Protein AF-A0A7K1FM25-F1 (afdb_monomer)

Mean predicted aligned error: 4.03 Å

Sequence (99 aa):
MSVLLVQTSPAAGTSVDDFNAWYDDVHLPEILASVSGILGVQRYRLVGDGPPRFLAVYSLDRPAAEVLAVLGAGVRTPGPLDLTDNPPLVQGFDSLVAP

InterPro domains:
  IPR011008 Dimeric alpha-beta barrel [SSF54909] (11-63)

Solvent-accessible surface area (backbone atoms only — not comparable to full-atom values): 5759 Å² total; per-residue (Å²): 93,15,31,37,42,37,32,35,26,62,21,91,93,56,52,72,65,60,45,49,49,45,38,67,76,46,45,48,54,50,48,64,74,71,43,76,52,64,76,48,73,49,78,45,71,54,93,70,88,66,82,59,40,31,39,36,41,32,39,30,81,47,60,24,70,64,45,50,57,54,47,76,71,69,75,73,76,90,68,67,56,18,75,74,93,46,47,68,47,77,46,65,41,64,53,94,54,82,127

Organism: NCBI:txid2665158

Secondary structure (DSSP, 8-state):
-EEEEEEE-BPTT--HHHHHHHIIIIIHHHHHHHSTTEEEEEEEE-SSSSS--EEEEEEESS-HHHHHHHHHTT----SSB--SSSPPEEEEEE-SS--

Nearest PDB structures (foldseek):
  5b08-assembly1_A  TM=6.554E-01  e=1.365E-02  Cannabis sativa
  5b0e-assembly1_A  TM=6.550E-01  e=1.764E-02  Cannabis sativa
  5b0c-assembly1_B  TM=6.471E-01  e=2.432E-02  Cannabis sativa
  2q3p-assembly1_A  TM=5.629E-01  e=8.169E-03  Arabidopsis thaliana
  7q4g-assembly1_E  TM=5.432E-01  e=6.839E-01  Corynebacterium diphtheriae

Structure (mmCIF, N/CA/C/O backbone):
data_AF-A0A7K1FM25-F1
#
_entry.id   AF-A0A7K1FM25-F1
#
loop_
_atom_site.group_PDB
_atom_site.id
_atom_site.type_symbol
_atom_site.label_atom_id
_atom_site.label_alt_id
_atom_site.label_comp_id
_atom_site.label_asym_id
_atom_site.label_entity_id
_atom_site.label_seq_id
_atom_site.pdbx_PDB_ins_code
_atom_site.Cartn_x
_atom_site.Cartn_y
_atom_site.Cartn_z
_atom_site.occupancy
_atom_site.B_iso_or_equiv
_atom_site.auth_seq_id
_atom_site.auth_comp_id
_atom_site.auth_asym_id
_atom_site.auth_atom_id
_atom_site.pdbx_PDB_model_num
ATOM 1 N N . MET A 1 1 ? 8.052 -10.451 -15.122 1.00 82.88 1 MET A N 1
ATOM 2 C CA . MET A 1 1 ? 7.127 -9.480 -14.500 1.00 82.88 1 MET A CA 1
ATOM 3 C C . MET A 1 1 ? 7.354 -9.528 -13.003 1.00 82.88 1 MET A C 1
ATOM 5 O O . MET A 1 1 ? 7.455 -10.628 -12.472 1.00 82.88 1 MET A O 1
ATOM 9 N N . SER A 1 2 ? 7.505 -8.382 -12.354 1.00 95.06 2 SER A N 1
ATOM 10 C CA . SER A 1 2 ? 7.805 -8.304 -10.919 1.00 95.06 2 SER A CA 1
ATOM 11 C C . SER A 1 2 ? 6.682 -7.576 -10.196 1.00 95.06 2 SER A C 1
ATOM 13 O O . SER A 1 2 ? 5.907 -6.852 -10.825 1.00 95.06 2 SER A O 1
ATOM 15 N N . VAL A 1 3 ? 6.559 -7.796 -8.890 1.00 96.62 3 VAL A N 1
ATOM 16 C CA . VAL A 1 3 ? 5.513 -7.186 -8.069 1.00 96.62 3 VAL A CA 1
ATOM 17 C C . VAL A 1 3 ? 6.054 -6.663 -6.744 1.00 96.62 3 VAL A C 1
ATOM 19 O O . VAL A 1 3 ? 7.002 -7.218 -6.185 1.00 96.62 3 VAL A O 1
ATOM 22 N N . LEU A 1 4 ? 5.413 -5.615 -6.224 1.00 96.00 4 LEU A N 1
ATOM 23 C CA . LEU A 1 4 ? 5.527 -5.222 -4.820 1.00 96.00 4 LEU A CA 1
ATOM 24 C C . LEU A 1 4 ? 4.211 -5.494 -4.112 1.00 96.00 4 LEU A C 1
ATOM 26 O O . LEU A 1 4 ? 3.152 -5.063 -4.567 1.00 96.00 4 LEU A O 1
ATOM 30 N N . LEU A 1 5 ? 4.292 -6.183 -2.983 1.00 96.56 5 LEU A N 1
ATOM 31 C CA . LEU A 1 5 ? 3.187 -6.380 -2.063 1.00 96.56 5 LEU A CA 1
ATOM 32 C C . LEU A 1 5 ? 3.389 -5.420 -0.896 1.00 96.56 5 LEU A C 1
ATOM 34 O O . LEU A 1 5 ? 4.439 -5.429 -0.253 1.00 96.56 5 LEU A O 1
ATOM 38 N N . VAL A 1 6 ? 2.386 -4.585 -0.644 1.00 95.00 6 VAL A N 1
ATOM 39 C CA . VAL A 1 6 ? 2.394 -3.618 0.451 1.00 95.00 6 VAL A CA 1
ATOM 40 C C . VAL A 1 6 ? 1.170 -3.848 1.313 1.00 95.00 6 VAL A C 1
ATOM 42 O O . VAL A 1 6 ? 0.044 -3.586 0.891 1.00 95.00 6 VAL A O 1
ATOM 45 N N . GLN A 1 7 ? 1.388 -4.346 2.521 1.00 95.56 7 GLN A N 1
ATOM 46 C CA . GLN A 1 7 ? 0.321 -4.539 3.492 1.00 95.56 7 GLN A CA 1
ATOM 47 C C . GLN A 1 7 ? 0.228 -3.324 4.407 1.00 95.56 7 GLN A C 1
ATOM 49 O O . GLN A 1 7 ? 1.250 -2.848 4.895 1.00 95.56 7 GLN A O 1
ATOM 54 N N . THR A 1 8 ? -0.984 -2.822 4.643 1.00 94.94 8 THR A N 1
ATOM 55 C CA . THR A 1 8 ? -1.212 -1.620 5.456 1.00 94.94 8 THR A CA 1
ATOM 56 C C . THR A 1 8 ? -2.433 -1.751 6.356 1.00 94.94 8 THR A C 1
ATOM 58 O O . THR A 1 8 ? -3.379 -2.498 6.080 1.00 94.94 8 THR A O 1
ATOM 61 N N . SER A 1 9 ? -2.416 -0.974 7.435 1.00 94.62 9 S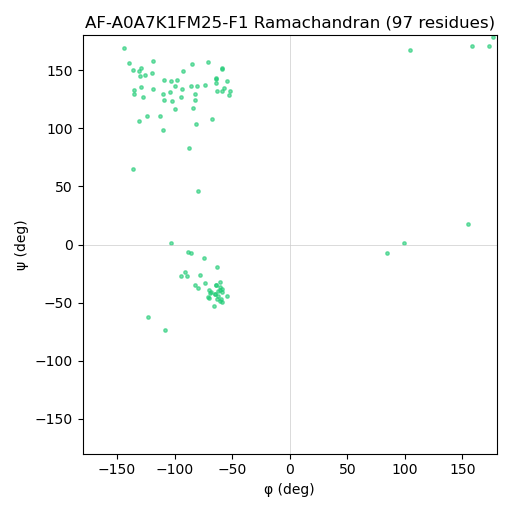ER A N 1
ATOM 62 C CA . SER A 1 9 ? -3.558 -0.753 8.318 1.00 94.62 9 SER A CA 1
ATOM 63 C C . SER A 1 9 ? -3.826 0.744 8.467 1.00 94.62 9 SER A C 1
ATOM 65 O O . SER A 1 9 ? -2.870 1.523 8.499 1.00 94.62 9 SER A O 1
ATOM 67 N N . PRO A 1 10 ? -5.098 1.158 8.596 1.00 95.25 10 PRO A N 1
ATOM 68 C CA . PRO A 1 10 ? -5.428 2.498 9.056 1.00 95.25 10 PRO A CA 1
ATOM 69 C C . PRO A 1 10 ? -4.960 2.700 10.498 1.00 95.25 10 PRO A C 1
ATOM 71 O O . PRO A 1 10 ? -5.102 1.789 11.319 1.00 95.25 10 PRO A O 1
ATOM 74 N N . ALA A 1 11 ? -4.475 3.897 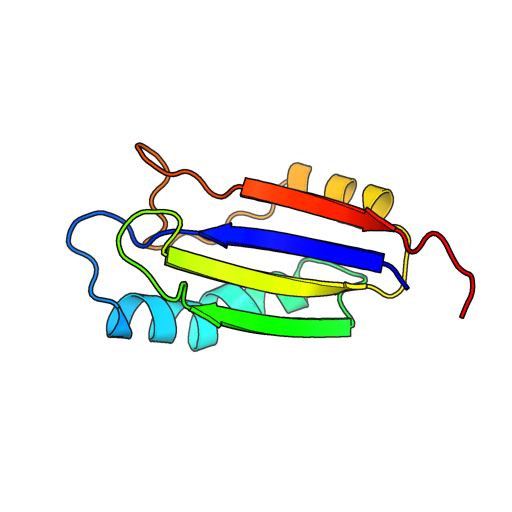10.817 1.00 94.38 11 ALA A N 1
ATOM 75 C CA . ALA A 1 11 ? -4.172 4.298 12.186 1.00 94.38 11 ALA A CA 1
ATOM 76 C C . ALA A 1 11 ? -5.423 4.220 13.079 1.00 94.38 11 ALA A C 1
ATOM 78 O O . ALA A 1 11 ? -6.552 4.416 12.612 1.00 94.38 11 ALA A O 1
ATOM 79 N N . ALA A 1 12 ? -5.227 3.979 14.378 1.00 92.88 12 ALA A N 1
ATOM 80 C CA . ALA A 1 12 ? -6.317 3.928 15.350 1.00 92.88 12 ALA A CA 1
ATOM 81 C C . ALA A 1 12 ? -7.207 5.187 15.277 1.00 92.88 12 ALA A C 1
ATOM 83 O O . ALA A 1 12 ? -6.713 6.311 15.236 1.00 92.88 12 ALA A O 1
ATOM 84 N N . GLY A 1 13 ? -8.529 4.991 15.246 1.00 94.00 13 GLY A N 1
ATOM 85 C CA . GLY A 1 13 ? -9.511 6.074 15.109 1.00 94.00 13 GLY A CA 1
ATOM 86 C C . GLY A 1 13 ? -9.801 6.522 13.670 1.00 94.00 13 GLY A C 1
ATOM 87 O O . GLY A 1 13 ? -10.742 7.282 13.467 1.00 94.00 13 GLY A O 1
ATOM 88 N N . THR A 1 14 ? -9.065 6.027 12.670 1.00 95.38 14 THR A N 1
ATOM 89 C CA . THR A 1 14 ? -9.356 6.297 11.252 1.00 95.38 14 THR A CA 1
ATOM 90 C C . THR A 1 14 ? -10.449 5.356 10.751 1.00 95.38 14 THR A C 1
ATOM 92 O O . THR A 1 14 ? -10.346 4.136 10.919 1.00 95.38 14 THR A O 1
ATOM 95 N N . SER A 1 15 ? -11.487 5.900 10.113 1.00 95.31 15 SER A N 1
ATOM 96 C CA . SER A 1 15 ? -12.503 5.078 9.455 1.00 95.31 15 SER A CA 1
ATOM 97 C C . SER A 1 15 ? -11.945 4.406 8.192 1.00 95.31 15 SER A C 1
ATOM 99 O O . SER A 1 15 ? -10.969 4.856 7.590 1.00 95.31 15 SER A O 1
ATOM 101 N N . VAL A 1 16 ? -12.564 3.302 7.769 1.00 93.38 16 VAL A N 1
ATOM 102 C CA . VAL A 1 16 ? -12.177 2.622 6.522 1.00 93.38 16 VAL A CA 1
ATOM 103 C C . VAL A 1 16 ? -12.431 3.508 5.300 1.00 93.38 16 VAL A C 1
ATOM 105 O O . VAL A 1 16 ? -11.645 3.462 4.354 1.00 93.38 16 VAL A O 1
ATOM 108 N N . ASP A 1 17 ? -13.491 4.310 5.321 1.00 96.25 17 ASP A N 1
ATOM 109 C CA . ASP A 1 17 ? -13.855 5.176 4.201 1.00 96.25 17 ASP A CA 1
ATOM 110 C C . ASP A 1 17 ? -12.867 6.338 4.064 1.00 96.25 17 ASP A C 1
ATOM 112 O O . ASP A 1 17 ? -12.345 6.548 2.971 1.00 96.25 17 ASP A O 1
ATOM 116 N N . ASP A 1 18 ? -12.500 6.996 5.171 1.00 96.81 18 ASP A N 1
ATOM 117 C CA . ASP A 1 18 ? -11.483 8.059 5.163 1.00 96.81 18 ASP A CA 1
ATOM 118 C C . ASP A 1 18 ? -10.120 7.525 4.712 1.00 96.81 18 ASP A C 1
ATOM 120 O O . ASP A 1 18 ? -9.412 8.169 3.936 1.00 96.81 18 ASP A O 1
ATOM 124 N N . PHE A 1 19 ? -9.756 6.320 5.164 1.00 96.12 19 PHE A N 1
ATOM 125 C CA . PHE A 1 19 ? -8.523 5.669 4.736 1.00 96.12 19 PHE A CA 1
ATOM 126 C C . PHE A 1 19 ? -8.521 5.395 3.231 1.00 96.12 19 PHE A C 1
ATOM 128 O O . PHE A 1 19 ? -7.515 5.639 2.571 1.00 96.12 19 PHE A O 1
ATOM 135 N N . ASN A 1 20 ? -9.628 4.891 2.675 1.00 95.94 20 ASN A N 1
ATOM 136 C CA . ASN A 1 20 ? -9.715 4.612 1.243 1.00 95.94 20 ASN A CA 1
ATOM 137 C C . ASN A 1 20 ? -9.729 5.892 0.409 1.00 95.94 20 ASN A C 1
ATOM 139 O O . ASN A 1 20 ? -9.006 5.933 -0.579 1.00 95.94 20 ASN A O 1
ATOM 143 N N . ALA A 1 21 ? -10.458 6.926 0.837 1.00 97.06 21 ALA A N 1
ATOM 144 C CA . ALA A 1 21 ? -10.465 8.226 0.172 1.00 97.06 21 ALA A CA 1
ATOM 145 C C . ALA A 1 21 ? -9.055 8.832 0.124 1.00 97.06 21 ALA A C 1
ATOM 147 O O . ALA A 1 21 ? -8.561 9.165 -0.947 1.00 97.06 21 ALA A O 1
ATOM 148 N N . TRP A 1 22 ? -8.343 8.869 1.257 1.00 95.69 22 TRP A N 1
ATOM 149 C CA . TRP A 1 22 ? -6.941 9.301 1.271 1.00 95.69 22 TRP A CA 1
ATOM 150 C C . TRP A 1 22 ? -6.058 8.441 0.358 1.00 95.69 22 TRP A C 1
ATOM 152 O O . TRP A 1 22 ? -5.184 8.965 -0.335 1.00 95.69 22 TRP A O 1
ATOM 162 N N . TYR A 1 23 ? -6.264 7.122 0.350 1.00 94.94 23 TYR A N 1
ATOM 163 C CA . TYR A 1 23 ? -5.439 6.233 -0.457 1.00 94.94 23 TYR A CA 1
ATOM 164 C C . TYR A 1 23 ? -5.620 6.505 -1.953 1.00 94.94 23 TYR A C 1
ATOM 166 O O . TYR A 1 23 ? -4.636 6.534 -2.687 1.00 94.94 23 TYR A O 1
ATOM 174 N N . ASP A 1 24 ? -6.859 6.707 -2.393 1.00 95.25 24 ASP A N 1
ATOM 175 C CA . ASP A 1 24 ? -7.196 6.872 -3.805 1.00 95.25 24 ASP A CA 1
ATOM 176 C C . ASP A 1 24 ? -6.903 8.301 -4.299 1.00 95.25 24 ASP A C 1
ATOM 178 O O . ASP A 1 24 ? -6.378 8.464 -5.401 1.00 95.25 24 ASP A O 1
ATOM 182 N N . ASP A 1 25 ? -7.150 9.322 -3.470 1.00 95.75 25 ASP A N 1
ATOM 183 C CA . ASP A 1 25 ? -7.033 10.733 -3.866 1.00 95.75 25 ASP A CA 1
ATOM 184 C C . ASP A 1 25 ? -5.644 11.338 -3.607 1.00 95.75 25 ASP A C 1
ATOM 186 O O . ASP A 1 25 ? -5.268 12.320 -4.249 1.00 95.75 25 ASP A O 1
ATOM 190 N N . VAL A 1 26 ? -4.875 10.780 -2.665 1.00 93.94 26 VAL A N 1
ATOM 191 C CA . VAL A 1 26 ? -3.580 11.341 -2.237 1.00 93.94 26 VAL A CA 1
ATOM 192 C C . VAL A 1 26 ? -2.463 10.324 -2.409 1.00 93.94 26 VAL A C 1
ATOM 194 O O . VAL A 1 26 ? -1.539 10.534 -3.194 1.00 93.94 26 VAL A O 1
ATOM 197 N N . HIS A 1 27 ? -2.543 9.203 -1.694 1.00 92.56 27 HIS A N 1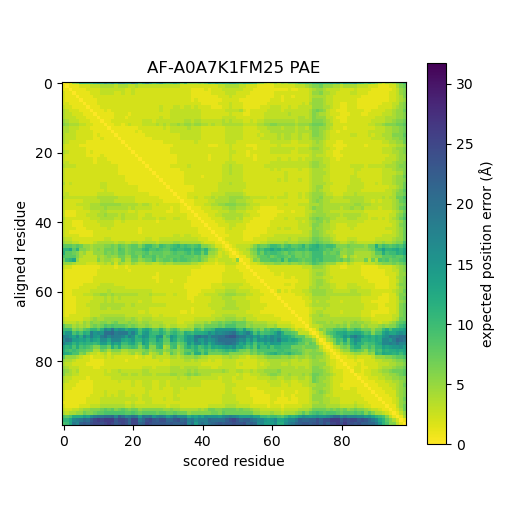
ATOM 198 C CA . HIS A 1 27 ? -1.411 8.292 -1.574 1.00 92.56 27 HIS A CA 1
ATOM 199 C C . HIS A 1 27 ? -1.039 7.647 -2.904 1.00 92.56 27 HIS A C 1
ATOM 201 O O . HIS A 1 27 ? 0.112 7.720 -3.326 1.00 92.56 27 HIS A O 1
ATOM 207 N N . LEU A 1 28 ? -2.000 7.024 -3.583 1.00 92.75 28 LEU A N 1
ATOM 208 C CA . LEU A 1 28 ? -1.731 6.320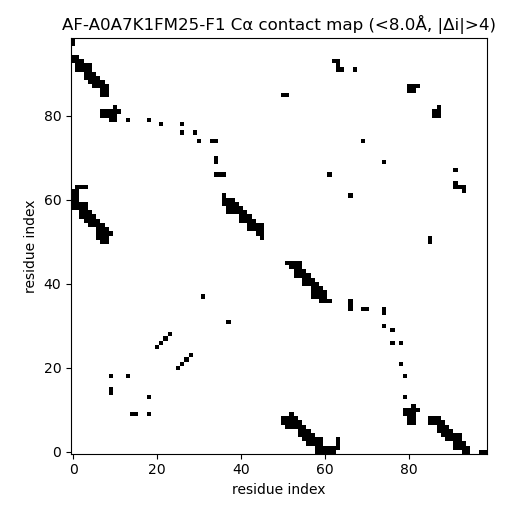 -4.823 1.00 92.75 28 LEU A CA 1
ATOM 209 C C . LEU A 1 28 ? -1.226 7.265 -5.931 1.00 92.75 28 LEU A C 1
ATOM 211 O O . LEU A 1 28 ? -0.200 6.934 -6.531 1.00 92.75 28 LEU A O 1
ATOM 215 N N . PRO A 1 29 ? -1.846 8.436 -6.190 1.00 92.94 29 PRO A N 1
ATOM 216 C CA . PRO A 1 29 ? -1.301 9.411 -7.133 1.00 92.94 29 PRO A CA 1
ATOM 217 C C . PRO A 1 29 ? 0.146 9.818 -6.825 1.00 92.94 29 PRO A C 1
ATOM 219 O O . PRO A 1 29 ? 0.978 9.840 -7.733 1.00 92.94 29 PRO A O 1
ATOM 222 N N . GLU A 1 30 ? 0.478 10.085 -5.559 1.00 91.25 30 GLU A N 1
ATOM 223 C CA . GLU A 1 30 ? 1.845 10.440 -5.160 1.00 91.25 30 GLU A CA 1
ATOM 224 C C . GLU A 1 30 ? 2.842 9.296 -5.372 1.00 91.25 30 GLU A C 1
ATOM 226 O O . GLU A 1 30 ? 3.944 9.533 -5.876 1.00 91.25 30 GLU A O 1
ATOM 231 N N . ILE A 1 31 ? 2.466 8.058 -5.026 1.00 90.88 31 ILE A N 1
ATOM 232 C CA . ILE A 1 31 ? 3.300 6.871 -5.254 1.00 90.88 31 ILE A CA 1
ATOM 233 C C . ILE A 1 31 ? 3.575 6.697 -6.747 1.00 90.88 31 ILE A C 1
ATOM 235 O O . ILE A 1 31 ? 4.731 6.533 -7.136 1.00 90.88 31 ILE A O 1
ATOM 239 N N . LEU A 1 32 ? 2.540 6.772 -7.587 1.00 91.00 32 LEU A N 1
ATOM 240 C CA . LEU A 1 32 ? 2.684 6.620 -9.036 1.00 91.00 32 LEU A CA 1
ATOM 241 C C . LEU A 1 32 ? 3.530 7.738 -9.657 1.00 91.00 32 LEU A C 1
ATOM 243 O O . LEU A 1 32 ? 4.284 7.480 -10.592 1.00 91.00 32 LEU A O 1
ATOM 247 N N . ALA A 1 33 ? 3.444 8.962 -9.131 1.00 89.62 33 ALA A N 1
ATOM 248 C CA . ALA A 1 33 ? 4.262 10.079 -9.594 1.00 89.62 33 ALA A CA 1
ATOM 249 C C . ALA A 1 33 ? 5.731 9.977 -9.142 1.00 89.62 33 ALA A C 1
ATOM 251 O O . ALA A 1 33 ? 6.630 10.409 -9.864 1.00 89.62 33 ALA A O 1
ATOM 252 N N . SER A 1 34 ? 5.982 9.419 -7.954 1.00 87.81 34 SER A N 1
ATOM 253 C CA . SER A 1 34 ? 7.309 9.427 -7.319 1.00 87.81 34 SER A CA 1
ATOM 254 C C . SER A 1 34 ? 8.131 8.168 -7.594 1.00 87.81 34 SER A C 1
ATOM 256 O O . SER A 1 34 ? 9.360 8.211 -7.556 1.00 87.81 34 SER A O 1
ATOM 258 N N . VAL A 1 35 ? 7.479 7.032 -7.852 1.00 89.50 35 VAL A N 1
ATOM 259 C CA . VAL A 1 35 ? 8.140 5.729 -7.974 1.00 89.50 35 VAL A CA 1
ATOM 260 C C . VAL A 1 35 ? 8.101 5.259 -9.420 1.00 89.50 35 VAL A C 1
ATOM 262 O O . VAL A 1 35 ? 7.124 4.686 -9.902 1.00 89.50 35 VAL A O 1
ATOM 265 N N . SER A 1 36 ? 9.213 5.477 -10.118 1.00 90.06 36 SER A N 1
ATOM 266 C CA . SER A 1 36 ? 9.383 4.979 -11.482 1.00 90.06 36 SER A CA 1
ATOM 267 C C . SER A 1 36 ? 9.386 3.448 -11.525 1.00 90.06 36 SER A C 1
ATOM 269 O O . SER A 1 36 ? 10.024 2.792 -10.703 1.00 90.06 36 SER A O 1
ATOM 271 N N . GLY A 1 37 ? 8.716 2.892 -12.533 1.00 91.69 37 GLY A N 1
ATOM 272 C CA . GLY A 1 37 ? 8.656 1.454 -12.796 1.00 91.69 37 GLY A CA 1
ATOM 273 C C . GLY A 1 37 ? 7.395 0.746 -12.304 1.00 91.69 37 GLY A C 1
ATOM 274 O O . GLY A 1 37 ? 7.266 -0.460 -12.504 1.00 91.69 37 GLY A O 1
ATOM 275 N N . ILE A 1 38 ? 6.448 1.472 -11.701 1.00 94.50 38 ILE A N 1
ATOM 276 C CA . ILE A 1 38 ? 5.105 0.958 -11.409 1.00 94.50 38 ILE A CA 1
ATOM 277 C C . ILE A 1 38 ? 4.233 1.068 -12.667 1.00 94.50 38 ILE A C 1
ATOM 279 O O . ILE A 1 38 ? 4.044 2.152 -13.211 1.00 94.50 38 ILE A O 1
ATOM 283 N N . LEU A 1 39 ? 3.665 -0.056 -13.103 1.00 93.94 39 LEU A N 1
ATOM 284 C CA . LEU A 1 39 ? 2.723 -0.143 -14.227 1.00 93.94 39 LEU A CA 1
ATOM 285 C C . LEU A 1 39 ? 1.265 0.035 -13.796 1.00 93.94 39 LEU A C 1
ATOM 287 O O . LEU A 1 39 ? 0.418 0.446 -14.584 1.00 93.94 39 LEU A O 1
ATOM 291 N N . GLY A 1 40 ? 0.959 -0.312 -12.550 1.00 92.81 40 GLY A N 1
ATOM 292 C CA . GLY A 1 40 ? -0.381 -0.225 -11.993 1.00 92.81 40 GLY A CA 1
ATOM 293 C C . GLY A 1 40 ? -0.443 -0.841 -10.606 1.00 92.81 40 GLY A C 1
ATOM 294 O O . GLY A 1 40 ? 0.503 -1.492 -10.156 1.00 92.81 40 GLY A O 1
ATOM 295 N N . VAL A 1 41 ? -1.576 -0.642 -9.939 1.00 96.12 41 VAL A N 1
ATOM 296 C CA . VAL A 1 41 ? -1.847 -1.185 -8.610 1.00 96.12 41 VAL A CA 1
ATOM 297 C C . VAL A 1 41 ? -3.208 -1.862 -8.587 1.00 96.12 41 VAL A C 1
ATOM 299 O O . VAL A 1 41 ? -4.147 -1.429 -9.255 1.00 96.12 41 VAL A O 1
ATOM 302 N N . GLN A 1 42 ? -3.334 -2.887 -7.759 1.00 97.00 42 GLN A N 1
ATOM 303 C CA . GLN A 1 42 ? -4.622 -3.423 -7.359 1.00 97.00 42 GLN A CA 1
ATOM 304 C C . GLN A 1 42 ? -4.669 -3.537 -5.839 1.00 97.00 42 GLN A C 1
ATOM 306 O O . GLN A 1 42 ? -3.703 -3.975 -5.213 1.00 97.00 42 GLN A O 1
ATOM 311 N N . ARG A 1 43 ? -5.781 -3.110 -5.240 1.00 96.56 43 ARG A N 1
ATOM 312 C CA . ARG A 1 43 ? -5.967 -3.096 -3.787 1.00 96.56 43 ARG A CA 1
ATOM 313 C C . ARG A 1 43 ? -6.972 -4.157 -3.368 1.00 96.56 43 ARG A C 1
ATOM 315 O O . ARG A 1 43 ? -7.990 -4.363 -4.023 1.00 96.56 43 ARG A O 1
ATOM 322 N N . TYR A 1 44 ? -6.684 -4.791 -2.244 1.00 97.12 44 TYR A N 1
ATOM 323 C CA . TYR A 1 44 ? -7.458 -5.875 -1.666 1.00 97.12 44 TYR A CA 1
ATOM 324 C C . TYR A 1 44 ? -7.726 -5.579 -0.195 1.00 97.12 44 TYR A C 1
ATOM 326 O O . TYR A 1 44 ? -6.885 -5.018 0.511 1.00 97.12 44 TYR A O 1
ATOM 334 N N . ARG A 1 45 ? -8.905 -5.986 0.268 1.00 95.88 45 ARG A N 1
ATOM 335 C CA . ARG A 1 45 ? -9.271 -6.006 1.684 1.00 95.88 45 ARG A CA 1
ATOM 336 C C . ARG A 1 45 ? -9.114 -7.431 2.200 1.00 95.88 45 ARG A C 1
ATOM 338 O O . ARG A 1 45 ? -9.540 -8.367 1.523 1.00 95.88 45 ARG A O 1
ATOM 345 N N . LEU A 1 46 ? -8.528 -7.589 3.383 1.00 95.75 46 LEU A N 1
ATOM 346 C CA . LEU A 1 46 ? -8.447 -8.881 4.055 1.00 95.75 46 LEU A CA 1
ATOM 347 C C . LEU A 1 46 ? -9.859 -9.443 4.292 1.00 95.75 46 LEU A C 1
ATOM 349 O O . LEU A 1 46 ? -10.742 -8.743 4.788 1.00 95.75 46 LEU A O 1
ATOM 353 N N . VAL A 1 47 ? -10.068 -10.714 3.946 1.00 93.94 47 VAL A N 1
ATOM 354 C CA . VAL A 1 47 ? -11.277 -11.459 4.317 1.00 93.94 47 VAL A CA 1
ATOM 355 C C . VAL A 1 47 ? -11.017 -12.081 5.687 1.00 93.94 47 VAL A C 1
ATOM 357 O O . VAL A 1 47 ? -10.551 -13.211 5.794 1.00 93.94 47 VAL A O 1
ATOM 360 N N . GLY A 1 48 ? -11.225 -11.286 6.732 1.00 87.81 48 GLY A N 1
ATOM 361 C CA . GLY A 1 48 ? -10.953 -11.654 8.117 1.00 87.81 48 GLY A CA 1
ATOM 362 C C . GLY A 1 48 ? -10.777 -10.425 8.999 1.00 87.81 48 GLY A C 1
ATOM 363 O O . GLY A 1 48 ? -10.700 -9.297 8.506 1.00 87.81 48 GLY A O 1
ATOM 364 N N . ASP A 1 49 ? -10.710 -10.663 10.303 1.00 80.50 49 ASP A N 1
ATOM 365 C CA . ASP A 1 49 ? -10.445 -9.619 11.283 1.00 80.50 49 ASP A CA 1
ATOM 366 C C . ASP A 1 49 ? -8.949 -9.519 11.583 1.00 80.50 49 ASP A C 1
ATOM 368 O O . ASP A 1 49 ? -8.218 -10.510 11.568 1.00 80.50 49 ASP A O 1
ATOM 372 N N . GLY A 1 50 ? -8.510 -8.306 11.906 1.00 82.56 50 GLY A N 1
ATOM 373 C CA . GLY A 1 50 ? -7.151 -8.031 12.354 1.00 82.56 50 GLY A CA 1
ATOM 374 C C . GLY A 1 50 ? -6.251 -7.368 11.304 1.00 82.56 50 GLY A C 1
ATOM 375 O O . GLY A 1 50 ? -6.613 -7.232 10.133 1.00 82.56 50 GLY A O 1
ATOM 376 N N . PRO A 1 51 ? -5.095 -6.863 11.749 1.00 86.06 51 PRO A N 1
ATOM 377 C CA . PRO A 1 51 ? -4.108 -6.237 10.886 1.00 86.06 51 PRO A CA 1
ATOM 378 C C . PRO A 1 51 ? -3.147 -7.260 10.238 1.00 86.06 51 PRO A C 1
ATOM 380 O O . PRO A 1 51 ? -2.903 -8.321 10.813 1.00 86.06 51 PRO A O 1
ATOM 383 N N . PRO A 1 52 ? -2.538 -6.923 9.084 1.00 84.06 52 PRO A N 1
ATOM 384 C CA . PRO A 1 52 ? -2.827 -5.750 8.261 1.00 84.06 52 PRO A CA 1
ATOM 385 C C . PRO A 1 52 ? -4.154 -5.889 7.494 1.00 84.06 52 PRO A C 1
ATOM 387 O O . PRO A 1 52 ? -4.448 -6.942 6.932 1.00 84.06 52 PRO A O 1
ATOM 390 N N . ARG A 1 53 ? -4.963 -4.819 7.455 1.00 92.44 53 ARG A N 1
ATOM 391 C CA . ARG A 1 53 ? -6.331 -4.875 6.887 1.00 92.44 53 ARG A CA 1
ATOM 392 C C . ARG A 1 53 ? -6.381 -4.843 5.360 1.00 92.44 53 ARG A C 1
ATOM 394 O O . ARG A 1 53 ? -7.366 -5.296 4.771 1.00 92.44 53 ARG A O 1
ATOM 401 N N . PHE A 1 54 ? -5.369 -4.263 4.724 1.00 96.56 54 PHE A N 1
ATOM 402 C CA . PHE A 1 54 ? -5.330 -4.052 3.281 1.00 96.56 54 PHE A CA 1
ATOM 403 C C . PHE A 1 54 ? -4.027 -4.559 2.677 1.00 96.56 54 PHE A C 1
ATOM 405 O O . PHE A 1 54 ? -2.981 -4.559 3.325 1.00 96.56 54 PHE A O 1
ATOM 412 N N . LEU A 1 55 ? -4.100 -4.952 1.408 1.00 97.00 55 LEU A N 1
ATOM 413 C CA . LEU A 1 55 ? -2.961 -5.303 0.570 1.00 97.00 55 LEU A CA 1
ATOM 414 C C . LEU A 1 55 ? -3.041 -4.497 -0.726 1.00 97.00 55 LEU A C 1
ATOM 416 O O . LEU A 1 55 ? -4.054 -4.542 -1.419 1.00 97.00 55 LEU A O 1
ATOM 420 N N . ALA A 1 56 ? -1.969 -3.800 -1.077 1.00 96.94 56 ALA A N 1
ATOM 421 C CA . ALA A 1 56 ? -1.756 -3.257 -2.409 1.00 96.94 56 ALA A CA 1
ATOM 422 C C . ALA A 1 56 ? -0.734 -4.122 -3.153 1.00 96.94 56 ALA A C 1
ATOM 424 O O . ALA A 1 56 ? 0.328 -4.438 -2.617 1.00 96.94 56 ALA A O 1
ATOM 425 N N . VAL A 1 57 ? -1.065 -4.503 -4.383 1.00 97.50 57 VAL A N 1
ATOM 426 C CA . VAL A 1 57 ? -0.192 -5.247 -5.291 1.00 97.50 57 VAL A CA 1
ATOM 427 C C . VAL A 1 57 ? 0.165 -4.331 -6.447 1.00 97.50 57 VAL A C 1
ATOM 429 O O . VAL A 1 57 ? -0.692 -4.002 -7.266 1.00 97.50 57 VAL A O 1
ATOM 432 N N . TYR A 1 58 ? 1.424 -3.917 -6.510 1.00 96.25 58 TYR A N 1
ATOM 433 C CA . TYR A 1 58 ? 1.956 -3.105 -7.596 1.00 96.25 58 TYR A CA 1
ATOM 434 C C . TYR A 1 58 ? 2.588 -4.010 -8.643 1.00 96.25 58 TYR A C 1
ATOM 436 O O . TYR A 1 58 ? 3.443 -4.827 -8.309 1.00 96.25 58 TYR A O 1
ATOM 444 N N . SER A 1 59 ? 2.189 -3.855 -9.902 1.00 96.12 59 SER A N 1
ATOM 445 C CA . SER A 1 59 ? 2.854 -4.503 -11.038 1.00 96.12 59 SER A CA 1
ATOM 446 C C . SER A 1 59 ? 4.017 -3.643 -11.510 1.00 96.12 59 SER A C 1
ATOM 448 O O . SER A 1 59 ? 3.853 -2.429 -11.627 1.00 96.12 59 SER A O 1
ATOM 450 N N . LEU A 1 60 ? 5.168 -4.255 -11.796 1.00 95.50 60 LEU A N 1
ATOM 451 C CA . LEU A 1 60 ? 6.402 -3.540 -12.124 1.00 95.50 60 LEU A CA 1
ATOM 452 C C . LEU A 1 60 ? 6.936 -3.879 -13.522 1.00 95.50 60 LEU A C 1
ATOM 454 O O . LEU A 1 60 ? 6.829 -5.022 -13.979 1.00 95.50 60 LEU A O 1
ATOM 458 N N . ASP A 1 61 ? 7.569 -2.893 -14.163 1.00 94.56 61 ASP A N 1
ATOM 459 C CA . ASP A 1 61 ? 8.247 -3.026 -15.466 1.00 94.56 61 ASP A CA 1
ATOM 460 C C . ASP A 1 61 ? 9.719 -3.464 -15.367 1.00 94.56 61 ASP A C 1
ATOM 462 O O . ASP A 1 61 ? 10.361 -3.734 -16.381 1.00 94.56 61 ASP A O 1
ATOM 466 N N . ARG A 1 62 ? 10.247 -3.546 -14.145 1.00 93.75 62 ARG A N 1
ATOM 467 C CA . ARG A 1 62 ? 11.653 -3.820 -13.828 1.00 93.75 62 ARG A CA 1
ATOM 468 C C . ARG A 1 62 ? 11.770 -4.671 -12.558 1.00 93.75 62 ARG A C 1
ATOM 470 O O . ARG A 1 62 ? 10.764 -4.836 -11.861 1.00 93.75 62 ARG A O 1
ATOM 477 N N . PRO A 1 63 ? 12.963 -5.204 -12.236 1.00 94.81 63 PRO A N 1
ATOM 478 C CA . PRO A 1 63 ? 13.166 -6.016 -11.041 1.00 94.81 63 PRO A CA 1
ATOM 479 C C . PRO A 1 63 ? 12.713 -5.310 -9.761 1.00 94.81 63 PRO A C 1
ATOM 481 O O . PRO A 1 63 ? 12.961 -4.116 -9.566 1.00 94.81 63 PRO A O 1
ATOM 484 N N . ALA A 1 64 ? 12.092 -6.057 -8.849 1.00 95.19 64 ALA A N 1
ATOM 485 C CA . ALA A 1 64 ? 11.551 -5.504 -7.610 1.00 95.19 64 ALA A CA 1
ATOM 486 C C . ALA A 1 64 ? 12.641 -4.864 -6.737 1.00 95.19 64 ALA A C 1
ATOM 488 O O . ALA A 1 64 ? 12.389 -3.860 -6.072 1.00 95.19 64 ALA A O 1
ATOM 489 N N . ALA A 1 65 ? 13.867 -5.397 -6.787 1.00 93.50 65 ALA A N 1
ATOM 490 C CA . ALA A 1 65 ? 15.019 -4.843 -6.082 1.00 93.50 65 ALA A CA 1
ATOM 491 C C . ALA A 1 65 ? 15.339 -3.391 -6.491 1.00 93.50 65 ALA A C 1
ATOM 493 O O . ALA A 1 65 ? 15.664 -2.575 -5.629 1.00 93.50 65 ALA A O 1
ATOM 494 N N . GLU A 1 66 ? 15.203 -3.044 -7.776 1.00 93.19 66 GLU A N 1
ATOM 495 C CA . GLU A 1 66 ? 15.447 -1.677 -8.258 1.00 93.19 66 GLU A CA 1
ATOM 496 C C . GLU A 1 66 ? 14.384 -0.703 -7.739 1.00 93.19 66 GLU A C 1
ATOM 498 O O . GLU A 1 66 ? 14.707 0.401 -7.304 1.00 93.19 66 GLU A O 1
ATOM 503 N N . VAL A 1 67 ? 13.116 -1.123 -7.723 1.00 92.69 67 VAL A N 1
ATOM 504 C CA . VAL A 1 67 ? 12.008 -0.290 -7.228 1.00 92.69 67 VAL A CA 1
ATOM 505 C C . VAL A 1 67 ? 12.079 -0.121 -5.704 1.00 92.69 67 VAL A C 1
ATOM 507 O O . VAL A 1 67 ? 11.860 0.975 -5.187 1.00 92.69 67 VAL A O 1
ATOM 510 N N . LEU A 1 68 ? 12.452 -1.175 -4.968 1.00 91.19 68 LEU A N 1
ATOM 511 C CA . LEU A 1 68 ? 12.664 -1.117 -3.516 1.00 91.19 68 LEU A CA 1
ATOM 512 C C . LEU A 1 68 ? 13.771 -0.135 -3.124 1.00 91.19 68 LEU A C 1
ATOM 514 O O . LEU A 1 68 ? 13.620 0.581 -2.133 1.00 91.19 68 LEU A O 1
ATOM 518 N N . ALA A 1 69 ? 14.856 -0.073 -3.899 1.00 88.81 69 ALA A N 1
ATOM 519 C CA . ALA A 1 69 ? 15.940 0.875 -3.654 1.00 88.81 69 ALA A CA 1
ATOM 520 C C . ALA A 1 69 ? 15.456 2.335 -3.737 1.00 88.81 69 ALA A C 1
ATOM 522 O O . ALA A 1 69 ? 15.875 3.166 -2.933 1.00 88.81 69 ALA A O 1
ATOM 523 N N . VAL A 1 70 ? 14.530 2.635 -4.656 1.00 83.94 70 VAL A N 1
ATOM 524 C CA . VAL A 1 70 ? 13.903 3.962 -4.784 1.00 83.94 70 VAL A CA 1
ATOM 525 C C . VAL A 1 70 ? 12.957 4.246 -3.613 1.00 83.94 70 VAL A C 1
ATOM 527 O O . VAL A 1 70 ? 13.030 5.316 -3.011 1.00 83.94 70 VAL A O 1
ATOM 530 N N . LEU A 1 71 ? 12.101 3.287 -3.241 1.00 80.75 71 LEU A N 1
ATOM 531 C CA . LEU A 1 71 ? 11.161 3.440 -2.121 1.00 80.75 71 LEU A CA 1
ATOM 532 C C . LEU A 1 71 ? 11.877 3.699 -0.787 1.00 80.75 71 LEU A C 1
ATO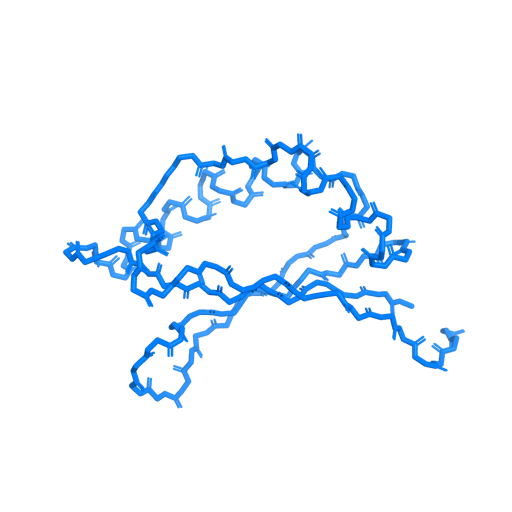M 534 O O . LEU A 1 71 ? 11.517 4.630 -0.061 1.00 80.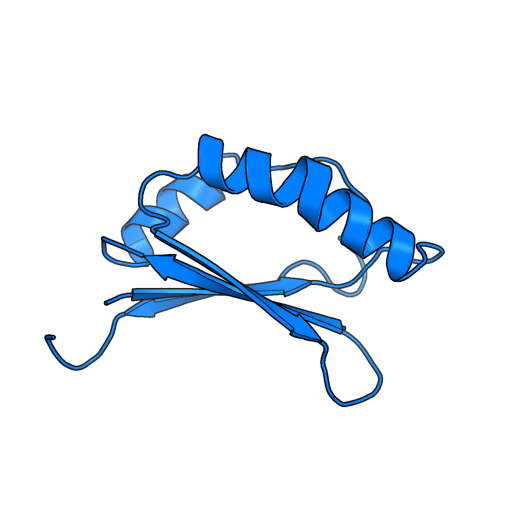75 71 LEU A O 1
ATOM 538 N N . GLY A 1 72 ? 12.917 2.915 -0.487 1.00 70.12 72 GLY A N 1
ATOM 539 C CA . GLY A 1 72 ? 13.711 3.046 0.738 1.00 70.12 72 GLY A CA 1
ATOM 540 C C . GLY A 1 72 ? 14.455 4.380 0.862 1.00 70.12 72 GLY A C 1
ATOM 541 O O . GLY A 1 72 ? 14.813 4.775 1.971 1.00 70.12 72 GLY A O 1
ATOM 542 N N . ALA A 1 73 ? 14.648 5.097 -0.250 1.00 58.88 73 ALA A N 1
ATOM 543 C CA . ALA A 1 73 ? 15.372 6.362 -0.296 1.00 58.88 73 ALA A CA 1
ATOM 544 C C . ALA A 1 73 ? 14.521 7.604 0.029 1.00 58.88 73 ALA A C 1
ATOM 546 O O . ALA A 1 73 ? 15.100 8.680 0.177 1.00 58.88 73 ALA A O 1
ATOM 547 N N . GLY A 1 74 ? 13.191 7.504 0.192 1.00 55.72 74 GLY A N 1
ATOM 548 C CA . GLY A 1 74 ? 12.442 8.673 0.679 1.00 55.72 74 GLY A CA 1
ATOM 549 C C . GLY A 1 74 ? 10.965 8.810 0.343 1.00 55.72 74 GLY A C 1
ATOM 550 O O . GLY A 1 74 ? 10.442 9.913 0.492 1.00 55.72 74 GLY A O 1
ATOM 551 N N . VAL A 1 75 ? 10.257 7.760 -0.073 1.00 59.44 75 VAL A N 1
ATOM 552 C CA . VAL A 1 75 ? 8.819 7.910 -0.332 1.00 59.44 75 VAL A CA 1
ATOM 553 C C . VAL A 1 75 ? 8.045 7.818 0.980 1.00 59.44 75 VAL A C 1
ATOM 555 O O . VAL A 1 75 ? 7.870 6.742 1.550 1.00 59.44 75 VAL A O 1
ATOM 558 N N . ARG A 1 76 ? 7.597 8.971 1.482 1.00 65.31 76 ARG A N 1
ATOM 559 C CA . ARG A 1 76 ? 6.673 9.072 2.615 1.00 65.31 76 ARG A CA 1
ATOM 560 C C . ARG A 1 76 ? 5.535 10.012 2.249 1.00 65.31 76 ARG A C 1
ATOM 562 O O . ARG A 1 76 ? 5.730 11.221 2.260 1.00 65.31 76 ARG A O 1
ATOM 569 N N . THR A 1 77 ? 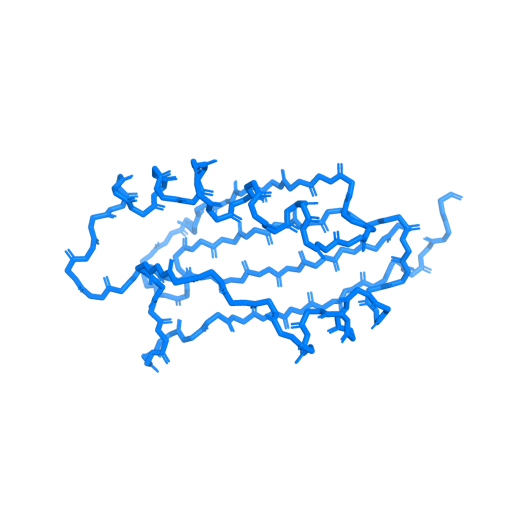4.353 9.463 1.999 1.00 6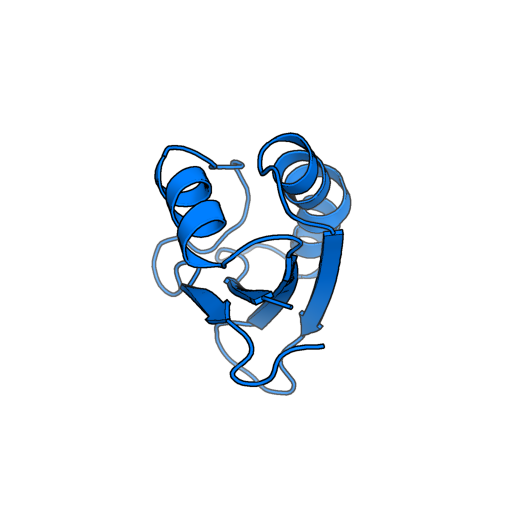6.50 77 THR A N 1
ATOM 570 C CA . THR A 1 77 ? 3.118 10.253 2.017 1.00 66.50 77 THR A CA 1
ATOM 571 C C . THR A 1 77 ? 2.644 10.347 3.465 1.00 66.50 77 THR A C 1
ATOM 573 O O . THR A 1 77 ? 2.349 9.307 4.066 1.00 66.50 77 THR A O 1
ATOM 576 N N . PRO A 1 78 ? 2.573 11.545 4.068 1.00 80.00 78 PRO A N 1
ATOM 577 C CA . PRO A 1 78 ? 1.888 11.721 5.339 1.00 80.00 78 PRO A CA 1
ATOM 578 C C . PRO A 1 78 ? 0.433 11.261 5.208 1.00 80.00 78 PRO A C 1
ATOM 580 O O . PRO A 1 78 ? -0.254 11.594 4.243 1.00 80.00 78 PRO A O 1
ATOM 583 N N . GLY A 1 79 ? -0.051 10.492 6.175 1.00 87.00 79 GLY A N 1
ATOM 584 C CA . GLY A 1 79 ? -1.407 9.972 6.110 1.00 87.00 79 GLY A CA 1
ATOM 585 C C . GLY A 1 79 ? -1.755 9.048 7.265 1.00 87.00 79 GLY A C 1
ATOM 586 O O . GLY A 1 79 ? -0.905 8.778 8.118 1.00 87.00 79 GLY A O 1
ATOM 587 N N . PRO A 1 80 ? -3.001 8.555 7.297 1.00 94.00 80 PRO A N 1
ATOM 588 C CA . PRO A 1 80 ? -3.539 7.760 8.390 1.00 94.00 80 PRO A CA 1
ATOM 589 C C . PRO A 1 80 ? -3.080 6.293 8.323 1.00 94.00 80 PRO A C 1
ATOM 591 O O . PRO A 1 80 ? -3.884 5.375 8.460 1.00 94.00 80 PRO A O 1
ATOM 594 N N . LEU A 1 81 ? -1.788 6.056 8.095 1.00 92.50 81 LEU A N 1
ATOM 595 C CA . LEU A 1 81 ? -1.183 4.732 8.215 1.00 92.50 81 LEU A CA 1
ATOM 596 C C . LEU A 1 81 ? -0.896 4.439 9.688 1.00 92.50 81 LEU A C 1
ATOM 598 O O . LEU A 1 81 ? -0.363 5.284 10.406 1.00 92.50 81 LEU A O 1
ATOM 602 N N . ASP A 1 82 ? -1.212 3.227 10.128 1.00 92.75 82 ASP A N 1
ATOM 603 C CA . ASP A 1 82 ? -0.681 2.700 11.379 1.00 92.75 82 ASP A CA 1
ATOM 604 C C . ASP A 1 82 ? 0.826 2.496 11.200 1.00 92.75 82 ASP A C 1
ATOM 606 O O . ASP A 1 82 ? 1.256 1.634 10.442 1.00 92.75 82 ASP A O 1
ATOM 610 N N . LEU A 1 83 ? 1.630 3.348 11.834 1.00 91.19 83 LEU A N 1
ATOM 611 C CA . LEU A 1 83 ? 3.092 3.260 11.819 1.00 91.19 83 LEU A CA 1
ATOM 612 C C . LEU A 1 83 ? 3.647 2.684 13.128 1.00 91.19 83 LEU A C 1
ATOM 614 O O . LEU A 1 83 ? 4.866 2.625 13.287 1.00 91.19 83 LEU A O 1
ATOM 618 N N . THR A 1 84 ? 2.775 2.315 14.070 1.00 90.88 84 THR A N 1
ATOM 619 C CA . THR A 1 84 ? 3.158 1.884 15.415 1.00 90.88 84 THR A CA 1
ATOM 620 C C . THR A 1 84 ? 2.944 0.392 15.577 1.00 90.88 84 THR A C 1
ATOM 622 O O . THR A 1 84 ? 3.912 -0.363 15.573 1.00 90.88 84 THR A O 1
ATOM 625 N N . ASP A 1 85 ? 1.691 -0.037 15.686 1.00 91.50 85 ASP A N 1
ATOM 626 C CA . ASP A 1 85 ? 1.362 -1.411 16.055 1.00 91.50 85 ASP A CA 1
ATOM 627 C C . ASP A 1 85 ? 1.441 -2.324 14.831 1.00 91.50 85 ASP A C 1
ATOM 629 O O . ASP A 1 85 ? 1.865 -3.473 14.932 1.00 91.50 85 ASP A O 1
ATOM 633 N N . ASN A 1 86 ? 1.068 -1.797 13.659 1.00 91.50 86 ASN A N 1
ATOM 634 C CA . ASN A 1 86 ? 1.019 -2.546 12.405 1.00 91.50 86 ASN A CA 1
ATOM 635 C C . ASN A 1 86 ? 1.615 -1.732 11.250 1.00 91.50 86 ASN A C 1
ATOM 637 O O . ASN A 1 86 ? 0.884 -1.375 10.316 1.00 91.50 86 ASN A O 1
ATOM 641 N N . PRO A 1 87 ? 2.930 -1.435 11.305 1.00 91.88 87 PRO A N 1
ATOM 642 C CA . PRO A 1 87 ? 3.598 -0.650 10.280 1.00 91.88 87 PRO A CA 1
ATOM 643 C C . PRO A 1 87 ? 3.477 -1.314 8.902 1.00 91.88 87 PRO A C 1
ATOM 645 O O . PRO A 1 87 ? 3.399 -2.545 8.816 1.00 91.88 87 PRO A O 1
ATOM 648 N N . PRO A 1 88 ? 3.508 -0.528 7.809 1.00 92.00 88 PRO A N 1
ATOM 649 C CA . PRO A 1 88 ? 3.471 -1.074 6.464 1.00 92.00 88 PRO A CA 1
ATOM 650 C C . PRO A 1 88 ? 4.552 -2.134 6.237 1.00 92.00 88 PRO A C 1
ATOM 652 O O . PRO A 1 88 ? 5.737 -1.877 6.459 1.00 92.00 88 PRO A O 1
ATOM 655 N N . LEU A 1 89 ? 4.150 -3.304 5.741 1.00 92.62 89 LEU A N 1
ATOM 656 C CA . LEU A 1 89 ? 5.075 -4.349 5.309 1.00 92.62 89 LEU A CA 1
ATOM 657 C C . LEU A 1 89 ? 5.212 -4.291 3.790 1.00 92.62 89 LEU A C 1
ATOM 659 O O . LEU A 1 89 ? 4.238 -4.504 3.071 1.00 92.62 89 LEU A O 1
ATOM 663 N N . VAL A 1 90 ? 6.422 -3.996 3.315 1.00 93.25 90 VAL A N 1
ATOM 664 C CA . VAL A 1 90 ? 6.755 -3.885 1.890 1.00 93.25 90 VAL A CA 1
ATOM 665 C C . VAL A 1 90 ? 7.629 -5.068 1.491 1.00 93.25 90 VAL A C 1
ATOM 667 O O . VAL A 1 90 ? 8.690 -5.284 2.077 1.00 93.25 90 VAL A O 1
ATOM 670 N N . GLN A 1 91 ? 7.203 -5.826 0.485 1.00 95.38 91 GLN A N 1
ATOM 671 C CA . GLN A 1 91 ? 7.926 -6.995 -0.014 1.00 95.38 91 GLN A CA 1
ATOM 672 C C . GLN A 1 91 ? 7.965 -6.992 -1.541 1.00 95.38 91 GLN A C 1
ATOM 674 O O . GLN A 1 91 ? 6.944 -6.784 -2.192 1.00 95.38 91 GLN A O 1
ATOM 679 N N . GLY A 1 92 ? 9.142 -7.240 -2.113 1.00 95.88 92 GLY A N 1
ATOM 680 C CA . GLY A 1 92 ? 9.333 -7.374 -3.556 1.00 95.88 92 GLY A CA 1
ATOM 681 C C . GLY A 1 92 ? 9.486 -8.819 -3.990 1.00 95.88 92 GLY A C 1
ATOM 682 O O . GLY A 1 92 ? 10.147 -9.604 -3.314 1.00 95.88 92 GLY A O 1
ATOM 683 N N . PHE A 1 93 ? 8.884 -9.1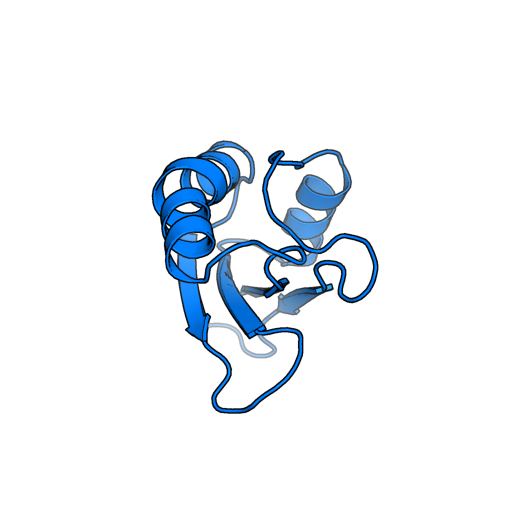49 -5.129 1.00 96.31 93 PHE A N 1
ATOM 684 C CA . PHE A 1 93 ? 8.951 -10.473 -5.730 1.00 96.31 93 PHE A CA 1
ATOM 685 C C . PHE A 1 93 ? 9.206 -10.352 -7.227 1.00 96.31 93 PHE A C 1
ATOM 687 O O . PHE A 1 93 ? 8.490 -9.647 -7.940 1.00 96.31 93 PHE A O 1
ATOM 694 N N . ASP A 1 94 ? 10.200 -11.087 -7.708 1.00 95.31 94 ASP A N 1
ATOM 695 C CA . ASP A 1 94 ? 10.455 -11.262 -9.131 1.00 95.31 94 ASP A CA 1
ATOM 696 C C . ASP A 1 94 ? 9.843 -12.585 -9.605 1.00 95.31 94 ASP A C 1
ATOM 698 O O . ASP A 1 94 ? 9.871 -13.591 -8.891 1.00 95.31 94 ASP A O 1
ATOM 702 N N . SER A 1 95 ? 9.269 -12.599 -10.811 1.00 88.50 95 SER A N 1
ATOM 703 C CA . SER A 1 95 ? 8.774 -13.844 -11.406 1.00 88.50 95 SER A CA 1
ATOM 704 C C . SER A 1 95 ? 9.921 -14.828 -11.644 1.00 88.50 95 SER A C 1
ATOM 706 O O . SER A 1 95 ? 10.928 -14.479 -12.256 1.00 88.50 95 SER A O 1
ATOM 708 N N . LEU A 1 96 ? 9.728 -16.082 -11.225 1.00 86.25 96 LEU A N 1
ATOM 709 C CA . LEU A 1 96 ? 10.660 -17.191 -11.479 1.00 86.25 96 LEU A CA 1
ATOM 710 C C . LEU A 1 96 ? 10.613 -17.702 -12.927 1.00 86.25 96 LEU A C 1
ATOM 712 O O . LEU A 1 96 ? 11.463 -18.486 -13.339 1.00 86.25 96 LEU A O 1
ATOM 716 N N . VAL A 1 97 ? 9.612 -17.272 -13.692 1.00 76.94 97 VAL A N 1
ATOM 717 C CA . VAL A 1 97 ? 9.431 -17.603 -15.106 1.00 76.94 97 VAL A CA 1
ATOM 718 C C . VAL A 1 97 ? 9.473 -16.330 -15.944 1.00 76.94 97 VAL A C 1
ATOM 720 O O . VAL A 1 97 ? 8.864 -15.314 -15.589 1.00 76.94 97 VAL A O 1
ATOM 723 N N . ALA A 1 98 ? 10.225 -16.378 -17.044 1.00 56.75 98 ALA A N 1
ATOM 724 C CA . ALA A 1 98 ? 10.199 -15.324 -18.050 1.00 56.75 98 ALA A CA 1
ATOM 725 C C . ALA A 1 98 ? 8.796 -15.263 -18.691 1.00 56.75 98 ALA A C 1
ATOM 727 O O . ALA A 1 98 ? 8.169 -16.318 -18.827 1.00 56.75 98 ALA A O 1
ATOM 728 N N . PRO A 1 99 ? 8.286 -14.061 -19.017 1.00 59.09 99 PRO A N 1
ATOM 729 C CA . PRO A 1 99 ? 7.049 -13.924 -19.780 1.00 59.09 99 PRO A CA 1
ATOM 730 C C . PRO A 1 99 ? 7.157 -14.565 -21.170 1.00 59.09 99 PRO A C 1
ATOM 732 O O . PRO A 1 99 ? 8.282 -14.603 -21.721 1.00 59.09 99 PRO A O 1
#

Foldseek 3Di:
DKKKKKFFDFAPPDDPVNQVCCCVVPVVVLCVVQQPFFPDKDKDADPDDDPSGIIIMTDGPDFQVVRVVSCVVDDDDDDRTDCDPHRMDIDMDDDPDDD

Radius of gyration: 13.61 Å; Cα contacts (8 Å, |Δi|>4): 163; chains: 1; bounding box: 30×29×36 Å

pLDDT: mean 90.08, std 9.56, range [55.72, 97.5]